Protein AF-A0A1I5QVI7-F1 (afdb_monomer_lite)

Radius of gyration: 25.08 Å; chains: 1; bounding box: 39×50×64 Å

Organism: NCBI:txid1121869

Secondary structure (DSSP, 8-state):
--PPPP----TTHHHHHHHHHHT------PPPPHHHHHHHHHHHTTS-HHHHHHHHHHHGGGGGG--

Foldseek 3Di:
DDDDDDDDDDPVVVVVVVVVVVPPPPPPPDADAQVQLVVLQVVLVVDPPVVSVVSNVNSVSNPVPPD

pLDDT: mean 77.03, std 14.23, range [40.31, 94.19]

Structure (mmCIF, N/CA/C/O backbone):
data_AF-A0A1I5QVI7-F1
#
_entry.id   AF-A0A1I5QVI7-F1
#
loop_
_atom_site.group_PDB
_atom_site.id
_atom_site.type_symbol
_atom_site.label_atom_id
_atom_site.label_alt_id
_atom_site.label_comp_id
_atom_site.label_asym_id
_atom_site.label_entity_id
_atom_site.label_seq_id
_atom_site.pdbx_PDB_ins_code
_atom_site.Cartn_x
_atom_site.Cartn_y
_atom_site.Cartn_z
_atom_site.occupancy
_atom_site.B_iso_or_equiv
_atom_site.auth_seq_id
_atom_site.auth_comp_id
_atom_site.auth_asym_id
_atom_site.auth_atom_id
_atom_site.pdbx_PDB_model_num
ATOM 1 N N . THR A 1 1 ? -16.294 -34.667 46.625 1.00 55.06 1 THR A N 1
ATOM 2 C CA . THR A 1 1 ? -16.903 -33.452 47.206 1.00 55.06 1 THR A CA 1
ATOM 3 C C . THR A 1 1 ? -17.368 -32.574 46.063 1.00 55.06 1 THR A C 1
ATOM 5 O O . THR A 1 1 ? -16.584 -32.322 45.161 1.00 55.06 1 THR A O 1
ATOM 8 N N . LEU A 1 2 ? -18.655 -32.218 46.022 1.00 62.16 2 LEU A N 1
ATOM 9 C CA . LEU A 1 2 ? -19.221 -31.367 44.971 1.00 62.16 2 LEU A CA 1
ATOM 10 C C . LEU A 1 2 ? -19.078 -29.909 45.415 1.00 62.16 2 LEU A C 1
ATOM 12 O O . LEU A 1 2 ? -19.686 -29.513 46.406 1.00 62.16 2 LEU A O 1
ATOM 16 N N . SER A 1 3 ? -18.247 -29.143 44.718 1.00 64.31 3 SER A N 1
ATOM 17 C CA . SER A 1 3 ? -18.091 -27.710 44.964 1.00 64.31 3 SER A CA 1
ATOM 18 C C . SER A 1 3 ? -19.033 -26.948 44.040 1.00 64.31 3 SER A C 1
ATOM 20 O O . SER A 1 3 ? -18.891 -27.015 42.820 1.00 64.31 3 SER A O 1
ATOM 22 N N . THR A 1 4 ? -20.000 -26.237 44.613 1.00 76.31 4 THR A N 1
ATOM 23 C CA . THR A 1 4 ? -20.927 -25.384 43.862 1.00 76.31 4 THR A CA 1
ATOM 24 C C . THR A 1 4 ? -20.281 -24.019 43.648 1.00 76.31 4 THR A C 1
ATOM 26 O O . THR A 1 4 ? -19.884 -23.367 44.611 1.00 76.31 4 THR A O 1
ATOM 29 N N . ILE A 1 5 ? -20.153 -23.589 42.391 1.00 79.75 5 ILE A N 1
ATOM 30 C CA . ILE A 1 5 ? -19.657 -22.252 42.047 1.00 79.75 5 ILE A CA 1
ATOM 31 C C . ILE A 1 5 ? -20.866 -21.339 41.858 1.00 79.75 5 ILE A C 1
ATOM 33 O O . ILE A 1 5 ? -21.689 -21.566 40.973 1.00 79.75 5 ILE A O 1
ATOM 37 N N . GLU A 1 6 ? -20.962 -20.295 42.676 1.00 77.56 6 GLU A N 1
ATOM 38 C CA . GLU A 1 6 ? -21.936 -19.223 42.486 1.00 77.56 6 GLU A CA 1
ATOM 39 C C . GLU A 1 6 ? -21.351 -18.154 41.559 1.00 77.56 6 GLU A C 1
ATOM 41 O O . GLU A 1 6 ? -20.360 -17.497 41.885 1.00 77.56 6 GLU A O 1
ATOM 46 N N . ILE A 1 7 ? -21.967 -17.969 40.391 1.00 80.50 7 ILE A N 1
ATOM 47 C CA . ILE A 1 7 ? -21.558 -16.958 39.413 1.00 80.50 7 ILE A CA 1
ATOM 48 C C . ILE A 1 7 ? -22.522 -15.775 39.511 1.00 80.50 7 ILE A C 1
ATOM 50 O O . ILE A 1 7 ? -23.707 -15.898 39.205 1.00 80.50 7 ILE A O 1
ATOM 54 N N . LYS A 1 8 ? -22.007 -14.608 39.910 1.00 80.31 8 LYS A N 1
ATOM 55 C CA . LYS A 1 8 ? -22.750 -13.341 39.889 1.00 80.31 8 LYS A CA 1
ATOM 56 C C . LYS A 1 8 ? -22.401 -12.582 38.613 1.00 80.31 8 LYS A C 1
ATOM 58 O O . LYS A 1 8 ? -21.276 -12.116 38.457 1.00 80.31 8 LYS A O 1
ATOM 63 N N . VAL A 1 9 ? -23.363 -12.472 37.699 1.00 78.69 9 VAL A N 1
ATOM 64 C CA . VAL A 1 9 ? -23.197 -11.740 36.435 1.00 78.69 9 VAL A CA 1
ATOM 65 C C . VAL A 1 9 ? -23.627 -10.287 36.633 1.00 78.69 9 VAL A C 1
ATOM 67 O O . VAL A 1 9 ? -24.736 -10.029 37.094 1.00 78.69 9 VAL A O 1
ATOM 70 N N . ASN A 1 10 ? -22.764 -9.334 36.271 1.00 82.12 10 ASN A N 1
ATOM 71 C CA . ASN A 1 1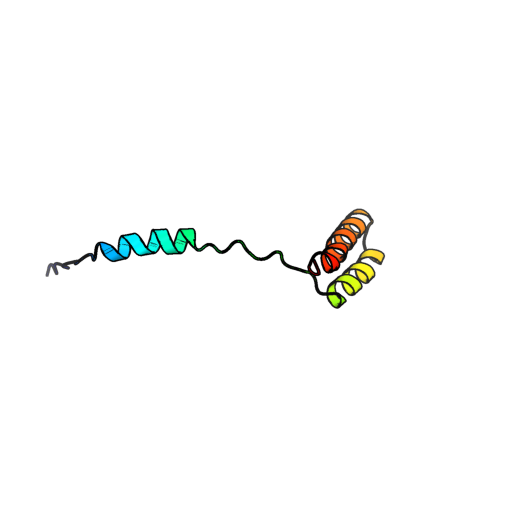0 ? -23.123 -7.917 36.222 1.00 82.12 10 ASN A CA 1
ATOM 72 C C . ASN A 1 10 ? -23.749 -7.593 34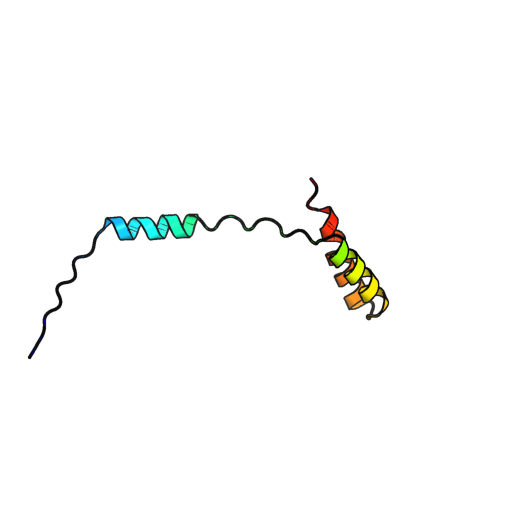.847 1.00 82.12 10 ASN A C 1
ATOM 74 O O . ASN A 1 10 ? -23.040 -7.664 33.838 1.00 82.12 10 ASN A O 1
ATOM 78 N N . PRO A 1 11 ? -25.040 -7.217 34.775 1.00 78.06 11 PRO A N 1
ATOM 79 C CA . PRO A 1 11 ? -25.726 -6.965 33.507 1.00 78.06 11 PRO A CA 1
ATOM 80 C C . PRO A 1 11 ? -25.202 -5.735 32.750 1.00 78.06 11 PRO A C 1
ATOM 82 O O . PRO A 1 11 ? -25.412 -5.633 31.540 1.00 78.06 11 PRO A O 1
ATOM 85 N N . ASP A 1 12 ? -24.504 -4.807 33.410 1.00 79.06 12 ASP A N 1
ATOM 86 C CA . ASP A 1 12 ? -23.934 -3.637 32.734 1.00 79.06 12 ASP A CA 1
ATOM 87 C C . ASP A 1 12 ? -22.698 -3.978 31.889 1.00 79.06 12 ASP A C 1
ATOM 89 O O . ASP A 1 12 ? -22.437 -3.293 30.899 1.00 79.06 12 ASP A O 1
ATOM 93 N N . LEU A 1 13 ? -22.001 -5.082 32.190 1.00 70.62 13 LEU A N 1
ATOM 94 C CA . LEU A 1 13 ? -20.861 -5.558 31.392 1.00 70.62 13 LEU A CA 1
ATOM 95 C C . LEU A 1 13 ? -21.286 -6.091 30.014 1.00 70.62 13 LEU A C 1
ATOM 97 O O . LEU A 1 13 ? -20.531 -5.986 29.051 1.00 70.62 13 LEU A O 1
ATOM 101 N N . ALA A 1 14 ? -22.520 -6.585 29.873 1.00 70.19 14 ALA A N 1
ATOM 102 C CA . ALA A 1 14 ? -23.046 -7.021 28.577 1.00 70.19 14 ALA A CA 1
ATOM 103 C C . ALA A 1 14 ? -23.266 -5.843 27.604 1.00 70.19 14 ALA A C 1
ATOM 105 O O . ALA A 1 14 ? -23.281 -6.017 26.386 1.00 70.19 14 ALA A O 1
ATOM 106 N N . LYS A 1 15 ? -23.426 -4.620 28.130 1.00 67.38 15 LYS A N 1
ATOM 107 C CA . LYS A 1 15 ? -23.647 -3.406 27.328 1.00 67.38 15 LYS A CA 1
ATOM 108 C C . LYS A 1 15 ? -22.340 -2.822 26.781 1.00 67.38 15 LYS A C 1
ATOM 110 O O . LYS A 1 15 ? -22.375 -2.110 25.776 1.00 67.38 15 LYS A O 1
ATOM 115 N N . SER A 1 16 ? -21.199 -3.097 27.421 1.00 60.53 16 SER A N 1
ATOM 116 C CA . SER A 1 16 ? -19.885 -2.613 26.972 1.00 60.53 16 SER A CA 1
ATOM 117 C C . SER A 1 16 ? -19.400 -3.292 25.693 1.00 60.53 16 SER A C 1
ATOM 119 O O . SER A 1 16 ? -18.837 -2.604 24.844 1.00 60.53 16 SER A O 1
ATOM 121 N N . ASP A 1 17 ? -19.686 -4.579 25.485 1.00 58.50 17 ASP A N 1
ATOM 122 C CA . ASP A 1 17 ? -19.233 -5.301 24.284 1.00 58.50 17 ASP A CA 1
ATOM 123 C C . ASP A 1 17 ? -19.837 -4.730 22.991 1.00 58.50 17 ASP A C 1
ATOM 125 O O . ASP A 1 17 ? -19.165 -4.629 21.963 1.00 58.50 17 ASP A O 1
ATOM 129 N N . ILE A 1 18 ? -21.083 -4.250 23.058 1.00 59.41 18 ILE A N 1
ATOM 130 C CA . ILE A 1 18 ? -21.766 -3.598 21.930 1.00 59.41 18 ILE A CA 1
ATOM 131 C C . ILE A 1 18 ? -21.083 -2.265 21.575 1.00 59.41 18 ILE A C 1
ATOM 133 O O . ILE A 1 18 ? -20.978 -1.910 20.400 1.00 59.41 18 ILE A O 1
ATOM 137 N N . ARG A 1 19 ? -20.567 -1.538 22.575 1.00 57.47 19 ARG A N 1
ATOM 138 C CA . ARG A 1 19 ? -19.847 -0.269 22.369 1.00 57.47 19 ARG A CA 1
ATOM 139 C C . ARG A 1 19 ? -18.455 -0.500 21.783 1.00 57.47 19 ARG A C 1
ATOM 141 O O . ARG A 1 19 ? -18.081 0.195 20.846 1.00 57.47 19 ARG A O 1
ATOM 148 N N . ILE A 1 20 ? -17.736 -1.517 22.258 1.00 57.97 20 ILE A N 1
ATOM 149 C CA . ILE A 1 20 ? -16.401 -1.874 21.747 1.00 57.97 20 ILE A CA 1
ATOM 150 C C . ILE A 1 20 ? -16.487 -2.372 20.292 1.00 57.97 20 ILE A C 1
ATOM 152 O O . ILE A 1 20 ? -15.625 -2.052 19.474 1.00 57.97 20 ILE A O 1
ATOM 156 N N . ALA A 1 21 ? -17.554 -3.092 19.924 1.00 57.47 21 ALA A N 1
ATOM 157 C CA . ALA A 1 21 ? -17.789 -3.512 18.541 1.00 57.47 21 ALA A CA 1
ATOM 158 C C . ALA A 1 21 ? -18.132 -2.339 17.599 1.00 57.47 21 ALA A C 1
ATOM 160 O O . ALA A 1 21 ? -17.743 -2.364 16.427 1.00 57.47 21 ALA A O 1
ATOM 161 N N . ALA A 1 22 ? -18.826 -1.313 18.104 1.00 57.38 22 ALA A N 1
ATOM 162 C CA . ALA A 1 22 ? -19.132 -0.086 17.365 1.00 57.38 22 ALA A CA 1
ATOM 163 C C . ALA A 1 22 ? -17.903 0.828 17.199 1.00 57.38 22 ALA A C 1
ATOM 165 O O . ALA A 1 22 ? -17.814 1.577 16.228 1.00 57.38 22 ALA A O 1
ATOM 166 N N . GLU A 1 23 ? -16.919 0.719 18.094 1.00 57.72 23 GLU A N 1
ATOM 167 C CA . GLU A 1 23 ? -15.664 1.475 18.061 1.00 57.72 23 GLU A CA 1
ATOM 168 C C . GLU A 1 23 ? -14.564 0.792 17.229 1.00 57.72 23 GLU A C 1
ATOM 170 O O . GLU A 1 23 ? -13.368 1.017 17.427 1.00 57.72 23 GLU A O 1
ATOM 175 N N . LYS A 1 24 ? -14.938 -0.007 16.220 1.00 61.31 24 LYS A N 1
ATOM 176 C CA . LYS A 1 24 ? -14.040 -0.266 15.088 1.00 61.31 24 LYS A CA 1
ATOM 177 C C . LYS A 1 24 ? -13.868 1.047 14.327 1.00 61.31 24 LYS A C 1
ATOM 179 O O . LYS A 1 24 ? -14.535 1.283 13.320 1.00 61.31 24 LYS A O 1
ATOM 184 N N . LYS A 1 25 ? -12.990 1.920 14.836 1.00 62.16 25 LYS A N 1
ATOM 185 C CA . LYS A 1 25 ? -12.532 3.128 14.147 1.00 62.16 25 LYS A CA 1
ATOM 186 C C . LYS A 1 25 ? -12.258 2.757 12.696 1.00 62.16 25 LYS A C 1
ATOM 188 O O . LYS A 1 25 ? -11.487 1.836 12.422 1.00 62.16 25 LYS A O 1
ATOM 193 N N . LYS A 1 26 ? -12.931 3.454 11.780 1.00 63.19 26 LYS A N 1
ATOM 194 C CA . LYS A 1 26 ? -12.666 3.391 10.344 1.00 63.19 26 LYS A CA 1
ATOM 195 C C . LYS A 1 26 ? -11.153 3.525 10.176 1.00 63.19 26 LYS A C 1
ATOM 197 O O . LYS A 1 26 ? -10.607 4.559 10.544 1.00 63.19 26 LYS A O 1
ATOM 202 N N . ALA A 1 27 ? -10.488 2.452 9.743 1.00 66.56 27 ALA A N 1
ATOM 203 C CA . ALA A 1 27 ? -9.038 2.453 9.609 1.00 66.56 27 ALA A CA 1
ATOM 204 C C . ALA A 1 27 ? -8.645 3.644 8.733 1.00 66.56 27 ALA A C 1
ATOM 206 O O . ALA A 1 27 ? -9.202 3.807 7.642 1.00 66.56 27 ALA A O 1
ATOM 207 N N . GLU A 1 28 ? -7.751 4.494 9.236 1.00 71.06 28 GLU A N 1
ATOM 208 C CA . GLU A 1 28 ? -7.294 5.646 8.473 1.00 71.06 28 GLU A CA 1
ATOM 209 C C . GLU A 1 28 ? -6.682 5.162 7.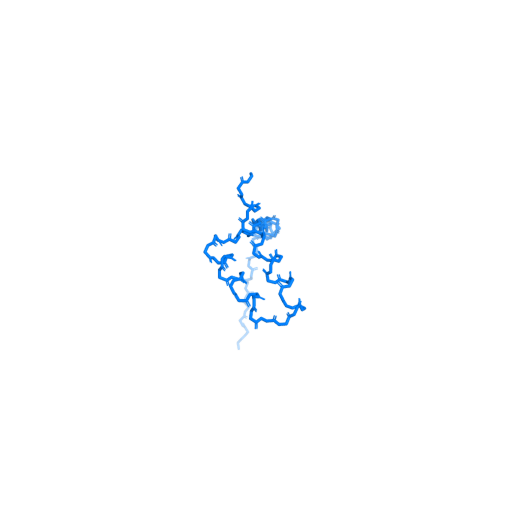152 1.00 71.06 28 GLU A C 1
ATOM 211 O O . GLU A 1 28 ? -6.021 4.110 7.121 1.00 71.06 28 GLU A O 1
ATOM 216 N N . PRO A 1 29 ? -6.944 5.866 6.038 1.00 70.06 29 PRO A N 1
ATOM 217 C CA . PRO A 1 29 ? -6.357 5.510 4.760 1.00 70.06 29 PRO A CA 1
ATOM 218 C C . PRO A 1 29 ? -4.835 5.529 4.903 1.00 70.06 29 PRO A C 1
ATOM 220 O O . PRO A 1 29 ? -4.235 6.560 5.187 1.00 70.06 29 PRO A O 1
ATOM 223 N N . ARG A 1 30 ? -4.208 4.360 4.741 1.00 73.69 30 ARG A N 1
ATOM 224 C CA . ARG A 1 30 ? -2.752 4.233 4.832 1.00 73.69 30 ARG A CA 1
ATOM 225 C C . ARG A 1 30 ? -2.127 4.959 3.652 1.00 73.69 30 ARG A C 1
ATOM 227 O O . ARG A 1 30 ? -2.409 4.625 2.501 1.00 73.69 30 ARG A O 1
ATOM 234 N N . THR A 1 31 ? -1.274 5.923 3.951 1.00 76.69 31 THR A N 1
ATOM 235 C CA . THR A 1 31 ? -0.492 6.658 2.964 1.00 76.69 31 THR A CA 1
ATOM 236 C C . THR A 1 31 ? 0.868 5.984 2.814 1.00 76.69 31 THR A C 1
ATOM 238 O O . THR A 1 31 ? 1.398 5.384 3.753 1.00 76.69 31 THR A O 1
ATOM 241 N N . LEU A 1 32 ? 1.413 6.008 1.601 1.00 82.38 32 LEU A N 1
ATOM 242 C CA . LEU A 1 32 ? 2.744 5.471 1.333 1.00 82.38 32 LEU A CA 1
ATOM 243 C C . LEU A 1 32 ? 3.778 6.589 1.513 1.00 82.38 32 LEU A C 1
ATOM 245 O O . LEU A 1 32 ? 3.574 7.694 1.014 1.00 82.38 32 LEU A O 1
ATOM 249 N N . SER A 1 33 ? 4.896 6.316 2.191 1.00 87.06 33 SER A N 1
ATOM 250 C CA . SER A 1 33 ? 5.961 7.316 2.324 1.00 87.06 33 SER A CA 1
ATOM 251 C C . SER A 1 33 ? 6.625 7.613 0.967 1.00 87.06 33 SER A C 1
ATOM 253 O O . SER A 1 33 ? 6.748 6.700 0.142 1.00 87.06 33 SER A O 1
ATOM 255 N N . PRO A 1 34 ? 7.110 8.848 0.732 1.00 86.56 34 PRO A N 1
ATOM 256 C CA . PRO A 1 34 ? 7.762 9.213 -0.530 1.00 86.56 34 PRO A CA 1
ATOM 257 C C . PRO A 1 34 ? 8.969 8.325 -0.862 1.00 86.56 34 PRO A C 1
ATOM 259 O O . PRO A 1 34 ? 9.127 7.879 -1.996 1.00 86.56 34 PRO A O 1
ATOM 262 N N . ILE A 1 35 ? 9.769 7.984 0.156 1.00 90.50 35 ILE A N 1
ATOM 263 C CA . ILE A 1 35 ? 10.947 7.111 0.024 1.00 90.50 35 ILE A CA 1
ATOM 264 C C . ILE A 1 35 ? 10.535 5.705 -0.433 1.00 90.50 35 ILE A C 1
ATOM 266 O O . ILE A 1 35 ? 11.154 5.124 -1.324 1.00 90.50 35 ILE A O 1
ATOM 270 N N . ALA A 1 36 ? 9.465 5.148 0.145 1.00 88.69 36 ALA A N 1
ATOM 271 C CA . ALA A 1 36 ? 8.973 3.836 -0.262 1.00 88.69 36 ALA A CA 1
ATOM 272 C C . ALA A 1 36 ? 8.423 3.861 -1.697 1.00 88.69 36 ALA A C 1
ATOM 274 O O . ALA A 1 36 ? 8.617 2.904 -2.444 1.00 88.69 36 ALA A O 1
ATOM 275 N N . ALA A 1 37 ? 7.778 4.955 -2.109 1.00 90.69 37 ALA A N 1
ATOM 276 C CA . ALA A 1 37 ? 7.278 5.119 -3.470 1.00 90.69 37 ALA A CA 1
ATOM 277 C C . ALA A 1 37 ? 8.405 5.164 -4.511 1.00 90.69 37 ALA A C 1
ATOM 279 O O . ALA A 1 37 ? 8.291 4.540 -5.567 1.00 90.69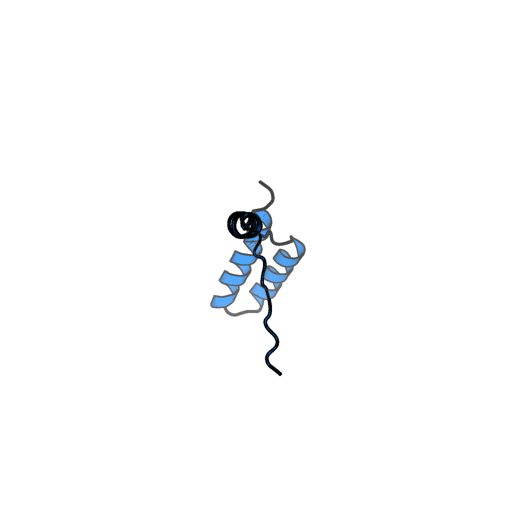 37 ALA A O 1
ATOM 280 N N . GLU A 1 38 ? 9.498 5.865 -4.212 1.00 91.38 38 GLU A N 1
ATOM 281 C CA . GLU A 1 38 ? 10.679 5.922 -5.076 1.00 91.38 38 GLU A CA 1
ATOM 282 C C . GLU A 1 38 ? 11.346 4.548 -5.210 1.00 91.38 38 GLU A C 1
ATOM 284 O O . GLU A 1 38 ? 11.625 4.097 -6.323 1.00 91.38 38 GLU A O 1
ATOM 289 N N . TYR A 1 39 ? 11.488 3.825 -4.097 1.00 94.19 39 TYR A N 1
ATOM 290 C CA . TYR A 1 39 ? 12.016 2.464 -4.119 1.00 94.19 39 TYR A CA 1
ATOM 291 C C . TYR A 1 39 ? 11.144 1.516 -4.957 1.00 94.19 39 TYR A C 1
ATOM 293 O O . TYR A 1 3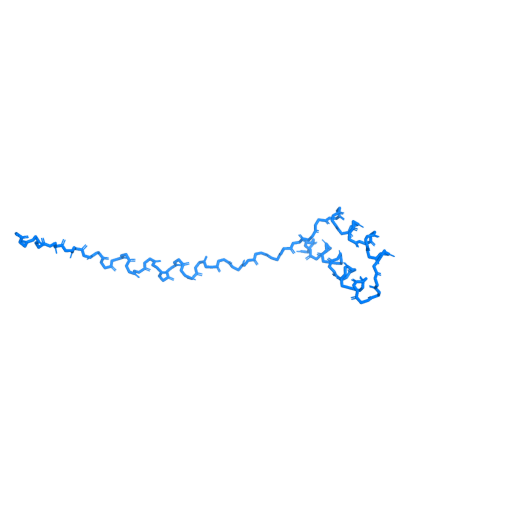9 ? 11.659 0.757 -5.777 1.00 94.19 39 TYR A O 1
ATOM 301 N N . LEU A 1 40 ? 9.815 1.589 -4.820 1.00 91.88 40 LEU A N 1
ATOM 302 C CA . LEU A 1 40 ? 8.898 0.778 -5.628 1.00 91.88 40 LEU A CA 1
ATOM 303 C C . LEU A 1 40 ? 8.999 1.091 -7.124 1.00 91.88 40 LEU A C 1
ATOM 305 O O . LEU A 1 40 ? 8.903 0.163 -7.924 1.00 91.88 40 LEU A O 1
ATOM 309 N N . LYS A 1 41 ? 9.225 2.354 -7.508 1.00 92.25 41 LYS A N 1
ATOM 310 C CA . LYS A 1 41 ? 9.477 2.731 -8.910 1.00 92.25 41 LYS A CA 1
ATOM 311 C C . LYS A 1 41 ? 10.786 2.138 -9.427 1.00 92.25 41 LYS A C 1
ATOM 313 O O . LYS A 1 41 ? 10.795 1.574 -10.515 1.00 92.25 41 LYS A O 1
ATOM 318 N N . ALA A 1 42 ? 11.860 2.200 -8.640 1.00 93.19 42 ALA A N 1
ATOM 319 C CA . ALA A 1 42 ? 13.142 1.605 -9.017 1.00 93.19 42 ALA A CA 1
ATOM 320 C C . ALA A 1 42 ? 13.029 0.082 -9.218 1.00 93.19 42 ALA A C 1
ATOM 322 O O . ALA A 1 42 ? 13.530 -0.459 -10.201 1.00 93.19 42 ALA A O 1
ATOM 323 N N . VAL A 1 43 ? 12.303 -0.607 -8.333 1.00 93.56 43 VAL A N 1
ATOM 324 C CA . VAL A 1 43 ? 12.045 -2.052 -8.458 1.00 93.56 43 VAL A CA 1
ATOM 325 C C . VAL A 1 43 ? 11.124 -2.362 -9.644 1.00 93.56 43 VAL A C 1
ATOM 327 O O . VAL A 1 43 ? 11.289 -3.396 -10.290 1.00 93.56 43 VAL A O 1
ATOM 330 N N . ALA A 1 44 ? 10.177 -1.476 -9.968 1.00 93.12 44 ALA A N 1
ATOM 331 C CA . ALA A 1 44 ? 9.247 -1.657 -11.081 1.00 93.12 44 ALA A CA 1
ATOM 332 C C . ALA A 1 44 ? 9.953 -1.769 -12.446 1.00 93.12 44 ALA A C 1
ATOM 334 O O . ALA A 1 44 ? 9.452 -2.469 -13.323 1.00 93.12 44 ALA A O 1
ATOM 335 N N . GLU A 1 45 ? 11.127 -1.153 -12.608 1.00 92.81 45 GLU A N 1
ATOM 336 C CA . GLU A 1 45 ? 11.950 -1.257 -13.824 1.00 92.81 45 GLU A CA 1
ATOM 337 C C . GLU A 1 45 ? 12.626 -2.627 -14.000 1.00 92.81 45 GLU A C 1
ATOM 339 O O . GLU A 1 45 ? 13.028 -2.986 -15.103 1.00 92.81 45 GLU A O 1
ATOM 344 N N . MET A 1 46 ? 12.739 -3.416 -12.928 1.00 94.00 46 MET A N 1
ATOM 345 C CA . MET A 1 46 ? 13.466 -4.693 -12.930 1.00 94.00 46 MET A CA 1
ATOM 346 C C . MET A 1 46 ? 12.543 -5.916 -13.006 1.00 94.00 46 MET A C 1
ATOM 348 O O . MET A 1 46 ? 13.020 -7.052 -12.994 1.00 94.00 46 MET A O 1
ATOM 352 N N . VAL A 1 47 ? 11.223 -5.711 -13.044 1.00 92.56 47 VAL A N 1
ATOM 353 C CA . VAL A 1 47 ? 10.224 -6.788 -12.999 1.00 92.56 47 VAL A CA 1
ATOM 354 C C . VAL A 1 47 ? 9.412 -6.872 -14.297 1.00 92.56 47 VAL A C 1
ATOM 356 O O . VAL A 1 47 ? 9.292 -5.884 -15.016 1.00 92.56 47 VAL A O 1
ATOM 359 N N . PRO A 1 48 ? 8.781 -8.024 -14.592 1.00 93.06 48 PRO A N 1
ATOM 360 C CA . PRO A 1 48 ? 7.903 -8.163 -15.752 1.00 93.06 48 PRO A CA 1
ATOM 361 C C . PRO A 1 48 ? 6.747 -7.152 -15.752 1.00 93.06 48 PRO A C 1
ATOM 363 O O . PRO A 1 48 ? 6.199 -6.832 -14.693 1.00 93.06 48 PRO A O 1
ATOM 366 N N . ASP A 1 49 ? 6.283 -6.751 -16.939 1.00 89.38 49 ASP A N 1
ATOM 367 C CA . ASP A 1 49 ? 5.250 -5.716 -17.147 1.00 89.38 49 ASP A CA 1
ATOM 368 C C . ASP A 1 49 ? 3.984 -5.885 -16.291 1.00 89.38 49 ASP A C 1
ATOM 370 O O . ASP A 1 49 ? 3.363 -4.915 -15.848 1.00 89.38 49 ASP A O 1
ATOM 374 N N . LYS A 1 50 ? 3.596 -7.139 -16.023 1.00 88.06 50 LYS A N 1
ATOM 375 C CA . LYS A 1 50 ? 2.444 -7.479 -15.176 1.00 88.06 50 LYS A CA 1
ATOM 376 C C . LYS A 1 50 ? 2.605 -6.981 -13.734 1.00 88.06 50 LYS A C 1
ATOM 378 O O . LYS A 1 50 ? 1.610 -6.629 -13.097 1.00 88.06 50 LYS A O 1
ATOM 383 N N . LEU A 1 51 ? 3.830 -6.993 -13.214 1.00 91.12 51 LEU A N 1
ATOM 384 C CA . LEU A 1 51 ? 4.176 -6.519 -11.876 1.00 91.12 51 LEU A CA 1
ATOM 385 C C . LEU A 1 51 ? 4.554 -5.038 -11.889 1.00 91.12 51 LEU A C 1
ATOM 387 O O . LEU A 1 51 ? 4.149 -4.333 -10.967 1.00 91.12 51 LEU A O 1
ATOM 391 N N . LYS A 1 52 ? 5.210 -4.555 -12.953 1.00 92.62 52 LYS A N 1
ATOM 392 C CA . LYS A 1 52 ? 5.564 -3.138 -13.135 1.00 92.62 52 LYS A CA 1
ATOM 393 C C . LYS A 1 52 ? 4.360 -2.220 -12.909 1.00 92.62 52 LYS A C 1
ATOM 395 O O . LYS A 1 52 ? 4.359 -1.414 -11.981 1.00 92.62 52 LYS A O 1
ATOM 400 N N . LYS A 1 53 ? 3.257 -2.476 -13.623 1.00 91.62 53 LYS A N 1
ATOM 401 C CA . LYS A 1 53 ? 2.001 -1.710 -13.485 1.00 91.62 53 LYS A CA 1
ATOM 402 C C . LYS A 1 53 ? 1.423 -1.726 -12.067 1.00 91.62 53 LYS A C 1
ATOM 404 O O . LYS A 1 53 ? 0.797 -0.762 -11.638 1.00 91.62 53 LYS A O 1
ATOM 409 N N . ARG A 1 54 ? 1.594 -2.832 -11.333 1.00 91.50 54 ARG A N 1
ATOM 410 C CA . ARG A 1 54 ? 1.092 -2.957 -9.954 1.00 91.50 54 ARG A CA 1
ATOM 411 C C . ARG A 1 54 ? 1.942 -2.147 -8.984 1.00 91.50 54 ARG A C 1
ATOM 413 O O . ARG A 1 54 ? 1.385 -1.476 -8.123 1.00 91.50 54 ARG A O 1
ATOM 420 N N . LEU A 1 55 ? 3.262 -2.203 -9.128 1.00 91.50 55 LEU A N 1
ATOM 421 C CA . LEU A 1 55 ? 4.194 -1.462 -8.280 1.00 91.50 55 LEU A CA 1
ATOM 422 C C . LEU A 1 55 ? 4.081 0.048 -8.519 1.00 91.50 55 LEU A C 1
ATOM 424 O O . LEU A 1 55 ? 4.026 0.807 -7.555 1.00 91.50 55 LEU A O 1
ATOM 428 N N . GLU A 1 56 ? 3.927 0.478 -9.772 1.00 90.00 56 GLU A N 1
ATOM 429 C CA . GLU A 1 56 ? 3.667 1.880 -10.128 1.00 90.00 56 GLU A CA 1
ATOM 430 C C . GLU A 1 56 ? 2.345 2.391 -9.539 1.00 90.00 56 GLU A C 1
ATOM 432 O O . GLU A 1 56 ? 2.301 3.479 -8.961 1.00 90.00 56 GLU A O 1
ATOM 437 N N . ALA A 1 57 ? 1.275 1.591 -9.618 1.00 88.81 57 ALA A N 1
ATOM 438 C CA . ALA A 1 57 ? -0.016 1.944 -9.030 1.00 88.81 57 ALA A CA 1
ATOM 439 C C . ALA A 1 57 ? 0.059 2.094 -7.502 1.00 88.81 57 ALA A C 1
ATOM 441 O O . ALA A 1 57 ? -0.590 2.975 -6.943 1.00 88.81 57 ALA A O 1
ATOM 442 N N . ILE A 1 58 ? 0.865 1.266 -6.827 1.00 88.56 58 ILE A N 1
ATOM 443 C CA . ILE A 1 58 ? 1.103 1.380 -5.382 1.00 88.56 58 ILE A CA 1
ATOM 444 C C . ILE A 1 58 ? 1.944 2.625 -5.076 1.00 88.56 58 ILE A C 1
ATOM 446 O O . ILE A 1 58 ? 1.594 3.377 -4.169 1.00 88.56 58 ILE A O 1
ATOM 450 N N . ALA A 1 59 ? 3.000 2.894 -5.847 1.00 88.19 59 ALA A N 1
ATOM 451 C CA . ALA A 1 59 ? 3.827 4.090 -5.680 1.00 88.19 59 ALA A CA 1
ATOM 452 C C . ALA A 1 59 ? 3.013 5.391 -5.835 1.00 88.19 59 ALA A C 1
ATOM 454 O O . ALA A 1 59 ? 3.242 6.358 -5.110 1.00 88.19 59 ALA A O 1
ATOM 455 N N . ALA A 1 60 ? 2.009 5.404 -6.720 1.00 86.56 60 ALA A N 1
ATOM 456 C CA . ALA A 1 60 ? 1.107 6.541 -6.915 1.00 86.56 60 ALA A CA 1
ATOM 457 C C . ALA A 1 60 ? 0.199 6.844 -5.702 1.00 86.56 60 ALA A C 1
ATOM 459 O O . ALA A 1 60 ? -0.349 7.943 -5.608 1.00 86.56 60 ALA A O 1
ATOM 460 N N . LEU A 1 61 ? 0.052 5.914 -4.749 1.00 82.38 61 LEU A N 1
ATOM 461 C CA . LEU A 1 61 ? -0.717 6.135 -3.516 1.00 82.38 61 LEU A CA 1
ATOM 462 C C . LEU A 1 61 ? 0.006 7.040 -2.505 1.00 82.38 61 LEU A C 1
ATOM 464 O O . LEU A 1 61 ? -0.620 7.479 -1.542 1.00 82.38 61 LEU A O 1
ATOM 468 N N . SER A 1 62 ? 1.289 7.348 -2.721 1.00 75.88 62 SER A N 1
ATOM 469 C CA . SER A 1 62 ? 2.068 8.224 -1.836 1.00 75.88 62 SER A CA 1
ATOM 470 C C . SER A 1 62 ? 1.524 9.653 -1.765 1.00 75.88 62 SER A C 1
ATOM 472 O O . SER A 1 62 ? 1.494 10.240 -0.690 1.00 75.88 62 SER A O 1
ATOM 474 N N . ASN A 1 63 ? 0.959 10.164 -2.863 1.00 61.47 63 ASN A N 1
ATOM 475 C CA . ASN A 1 63 ? 0.469 11.546 -2.948 1.00 61.47 63 ASN A CA 1
ATOM 476 C C . ASN A 1 63 ? -0.999 11.706 -2.523 1.00 61.47 63 ASN A C 1
ATOM 478 O O . ASN A 1 63 ? -1.557 12.797 -2.592 1.00 61.47 63 ASN A O 1
ATOM 482 N N . LYS A 1 64 ? -1.674 10.618 -2.133 1.00 58.12 64 LYS A N 1
ATOM 483 C CA . LYS A 1 64 ? -3.117 10.643 -1.836 1.00 58.12 64 LYS A CA 1
ATOM 484 C C . LYS A 1 64 ? -3.435 10.972 -0.371 1.00 58.12 64 LYS A C 1
ATOM 486 O O . LYS A 1 64 ? -4.599 10.942 0.011 1.00 58.12 64 LYS A O 1
ATOM 491 N N . GLY A 1 65 ? -2.400 11.247 0.424 1.00 54.38 65 GLY A N 1
ATOM 492 C CA . GLY A 1 65 ? -2.477 11.612 1.839 1.00 54.38 65 GLY A CA 1
ATOM 493 C C . GLY A 1 65 ? -2.323 13.098 2.152 1.00 54.38 65 GLY A C 1
ATOM 494 O O . GLY A 1 65 ? -2.450 13.462 3.313 1.00 54.38 65 GLY A O 1
ATOM 495 N N . GLU A 1 66 ? -2.021 13.932 1.154 1.00 49.19 66 GLU A N 1
ATOM 496 C CA . GLU A 1 66 ? -1.758 15.373 1.315 1.00 49.19 66 GLU A CA 1
ATOM 497 C C . GLU A 1 66 ? -2.963 16.257 0.929 1.00 49.19 66 GLU A C 1
ATOM 499 O O . GLU A 1 66 ? -2.781 17.395 0.502 1.00 49.19 66 GLU A O 1
ATOM 504 N N . GLN A 1 67 ? -4.196 15.745 1.042 1.00 40.31 67 GLN A N 1
ATOM 505 C CA . GLN A 1 67 ? -5.423 16.534 0.846 1.00 40.31 67 GLN A CA 1
ATOM 506 C C . GLN A 1 67 ? -6.215 16.676 2.138 1.00 40.31 67 GLN A C 1
ATOM 508 O O . GLN A 1 67 ? -6.401 15.640 2.816 1.00 40.31 67 GLN A O 1
#

Sequence (67 aa)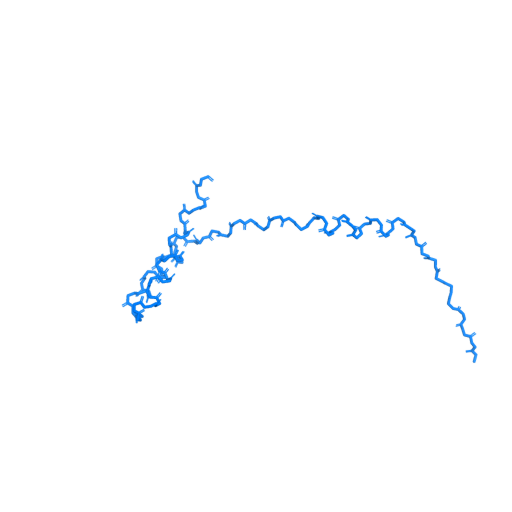:
TLSTIEIKVNPDLAKSDIRIAAEKKKAEPRTLSPIAAEYLKAVAEMVPDKLKKRLEAIAALSNKGEQ